Protein AF-A0A9E5AM17-F1 (afdb_monomer_lite)

Foldseek 3Di:
DDDPVRVVVVVCVVCCVCVQQVVCCCPVVVLVVVPDDPDPVVSVVVVVVSVVVSVVVVVVCVVPPDPDPDDDDDPVNVVVVVVVCVVPDDPVNCPPPDDDDPPDD

pLDDT: mean 74.65, std 11.87, range [38.84, 93.38]

Sequence (105 aa):
MLKAAQWLEMIRRRWSVENHNPNTLDTAFREDLRPWLWRPQGMLVMNLLRRMGYNALAIFRSVTTPAEPKRAIAWPERLQRTYAALIRTTQATVQGLRRRETVLG

Radius of gyration: 17.84 Å; chains: 1; bounding box: 36×43×49 Å

Structure (mmCIF, N/CA/C/O backbone):
data_AF-A0A9E5AM17-F1
#
_entry.id   AF-A0A9E5AM17-F1
#
loop_
_atom_site.group_PDB
_atom_site.id
_atom_site.type_symbol
_atom_site.label_atom_id
_atom_site.label_alt_id
_atom_site.label_comp_id
_atom_site.label_asym_id
_atom_site.label_entity_id
_atom_site.label_seq_id
_atom_site.pdbx_PDB_ins_code
_atom_site.Cartn_x
_atom_site.Cartn_y
_atom_site.Cartn_z
_atom_site.occupancy
_atom_site.B_iso_or_equiv
_atom_site.auth_seq_id
_atom_site.auth_comp_id
_atom_site.auth_asym_id
_atom_site.auth_atom_id
_atom_site.pdbx_PDB_model_num
ATOM 1 N N . MET A 1 1 ? 14.023 14.025 -28.406 1.00 79.56 1 MET A N 1
ATOM 2 C CA . MET A 1 1 ? 14.676 12.764 -27.983 1.00 79.56 1 MET A CA 1
ATOM 3 C C . MET A 1 1 ? 14.743 12.744 -26.457 1.00 79.56 1 MET A C 1
ATOM 5 O O . MET A 1 1 ? 15.111 13.764 -25.886 1.00 79.56 1 MET A O 1
ATOM 9 N N . LEU A 1 2 ? 14.335 11.655 -25.796 1.00 79.88 2 LEU A N 1
ATOM 10 C CA . LEU A 1 2 ? 14.396 11.542 -24.328 1.00 79.88 2 LEU A CA 1
ATOM 11 C C . LEU A 1 2 ? 15.852 11.400 -23.859 1.00 79.88 2 LEU A C 1
ATOM 13 O O . LEU A 1 2 ? 16.615 10.619 -24.426 1.00 79.88 2 LEU A O 1
ATOM 17 N N . LYS A 1 3 ? 16.226 12.133 -22.808 1.00 93.25 3 LYS A N 1
ATOM 18 C CA . LYS A 1 3 ? 17.532 12.011 -22.141 1.00 93.25 3 LYS A CA 1
ATOM 19 C C . LYS A 1 3 ? 17.599 10.702 -21.346 1.00 93.25 3 LYS A C 1
ATOM 21 O O . LYS A 1 3 ? 16.573 10.206 -20.884 1.00 93.25 3 LYS A O 1
ATOM 26 N N . ALA A 1 4 ? 18.803 10.182 -21.098 1.00 91.31 4 ALA A N 1
ATOM 27 C CA . ALA A 1 4 ? 19.012 8.935 -20.345 1.00 91.31 4 ALA A CA 1
ATOM 28 C C . ALA A 1 4 ? 18.302 8.916 -18.972 1.00 91.31 4 ALA A C 1
ATOM 30 O O . ALA A 1 4 ? 17.689 7.919 -18.599 1.00 91.31 4 ALA A O 1
ATOM 31 N N . ALA A 1 5 ? 18.295 10.044 -18.254 1.00 91.19 5 ALA A N 1
ATOM 32 C CA . ALA A 1 5 ? 17.578 10.172 -16.983 1.00 91.19 5 ALA A CA 1
ATOM 33 C C . ALA A 1 5 ? 16.051 10.022 -17.131 1.00 91.19 5 ALA A C 1
ATOM 35 O O . ALA A 1 5 ? 15.396 9.445 -16.267 1.00 91.19 5 ALA A O 1
ATOM 36 N N . GLN A 1 6 ? 15.481 10.502 -18.239 1.00 88.31 6 GLN A N 1
ATOM 37 C CA . GLN A 1 6 ? 14.046 10.399 -18.512 1.00 88.31 6 GLN A CA 1
ATOM 38 C C . GLN A 1 6 ? 13.661 8.969 -18.915 1.00 88.31 6 GLN A C 1
ATOM 40 O O . GLN A 1 6 ? 12.612 8.482 -18.502 1.00 88.31 6 GLN A O 1
ATOM 45 N N . TRP A 1 7 ? 14.537 8.270 -19.646 1.00 93.38 7 TRP A N 1
ATOM 46 C CA . TRP A 1 7 ? 14.388 6.836 -19.916 1.00 93.38 7 TRP A CA 1
ATOM 47 C C . TRP A 1 7 ? 14.389 6.008 -18.633 1.00 93.38 7 TRP A C 1
ATOM 49 O O . TRP A 1 7 ? 13.509 5.171 -18.437 1.00 93.38 7 TRP A O 1
ATOM 59 N N . LEU A 1 8 ? 15.337 6.274 -17.732 1.00 89.19 8 LEU A N 1
ATOM 60 C CA . LEU A 1 8 ? 15.432 5.572 -16.455 1.00 89.19 8 LEU A CA 1
ATOM 61 C C . LEU A 1 8 ? 14.187 5.793 -15.588 1.00 89.19 8 LEU A C 1
ATOM 63 O O . LEU A 1 8 ? 13.662 4.843 -15.007 1.00 89.19 8 LEU A O 1
ATOM 67 N N . GLU A 1 9 ? 13.695 7.030 -15.519 1.00 86.69 9 GLU A N 1
ATOM 68 C CA . GLU A 1 9 ? 12.479 7.356 -14.774 1.00 86.69 9 GLU A CA 1
ATOM 69 C C . GLU A 1 9 ? 11.248 6.663 -15.368 1.00 86.69 9 GLU A C 1
ATOM 71 O O . GLU A 1 9 ? 10.440 6.092 -14.635 1.00 86.69 9 GLU A O 1
ATOM 76 N N . MET A 1 10 ? 11.125 6.637 -16.695 1.00 88.31 10 MET A N 1
ATOM 77 C CA . MET A 1 10 ? 10.031 5.943 -17.370 1.00 88.31 10 MET A CA 1
ATOM 78 C C . MET A 1 10 ? 10.039 4.441 -17.063 1.00 88.31 10 MET A C 1
ATOM 80 O O . MET A 1 10 ? 9.000 3.878 -16.718 1.00 88.31 10 MET A O 1
ATOM 84 N N . ILE A 1 11 ? 11.207 3.795 -17.136 1.00 86.00 11 ILE A N 1
ATOM 85 C CA . ILE A 1 11 ? 11.362 2.373 -16.805 1.00 86.00 11 ILE A CA 1
ATOM 86 C C . ILE A 1 11 ? 10.990 2.135 -15.338 1.00 86.00 11 ILE A C 1
ATOM 88 O O . ILE A 1 11 ? 10.199 1.243 -15.041 1.00 86.00 11 ILE A O 1
ATOM 92 N N . ARG A 1 12 ? 11.473 2.966 -14.410 1.00 82.06 12 ARG A N 1
ATOM 93 C CA . ARG A 1 12 ? 11.118 2.847 -12.987 1.00 82.06 12 ARG A CA 1
ATOM 94 C C . ARG A 1 12 ? 9.619 2.988 -12.749 1.00 82.06 12 ARG A C 1
ATOM 96 O O . ARG A 1 12 ? 9.058 2.192 -12.004 1.00 82.06 12 ARG A O 1
ATOM 103 N N . ARG A 1 13 ? 8.951 3.946 -13.397 1.00 77.00 13 ARG A N 1
ATOM 104 C CA . ARG A 1 13 ? 7.493 4.128 -13.285 1.00 77.00 13 ARG A CA 1
ATOM 105 C C . ARG A 1 13 ? 6.707 2.969 -13.884 1.00 77.00 13 ARG A C 1
ATOM 107 O O . ARG A 1 13 ? 5.717 2.556 -13.294 1.00 77.00 13 ARG A O 1
ATOM 114 N N . ARG A 1 14 ? 7.164 2.415 -15.009 1.00 79.88 14 ARG A N 1
ATOM 115 C CA . ARG A 1 14 ? 6.589 1.208 -15.622 1.00 79.88 14 ARG A CA 1
ATOM 116 C C . ARG A 1 14 ? 6.644 0.032 -14.642 1.00 79.88 14 ARG A C 1
ATOM 118 O O . ARG A 1 14 ? 5.610 -0.536 -14.315 1.00 79.88 14 ARG A O 1
ATOM 125 N N . TRP A 1 15 ? 7.829 -0.272 -14.118 1.00 76.50 15 TRP A N 1
ATOM 126 C CA . TRP A 1 15 ? 8.044 -1.389 -13.189 1.00 76.50 15 TRP A CA 1
ATOM 127 C C . TRP A 1 15 ? 7.463 -1.149 -11.793 1.00 76.50 15 TRP A C 1
ATOM 129 O O . TRP A 1 15 ? 7.185 -2.091 -11.056 1.00 76.50 15 TRP A O 1
ATOM 139 N N . SER A 1 16 ? 7.241 0.109 -11.415 1.00 71.69 16 SER A N 1
ATOM 140 C CA . SER A 1 16 ? 6.540 0.481 -10.187 1.00 71.69 16 SER A CA 1
ATOM 141 C C . SER A 1 16 ? 5.131 -0.123 -10.138 1.00 71.69 16 SER A C 1
ATOM 143 O O . SER A 1 16 ? 4.690 -0.533 -9.068 1.00 71.69 16 SER 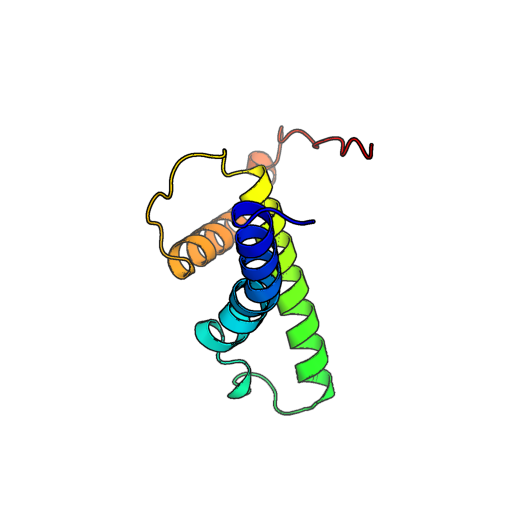A O 1
ATOM 145 N N . VAL A 1 17 ? 4.443 -0.240 -11.277 1.00 69.19 17 VAL A N 1
ATOM 146 C CA . VAL A 1 17 ? 3.093 -0.822 -11.334 1.00 69.19 17 VAL A CA 1
ATOM 147 C C . VAL A 1 17 ? 3.089 -2.276 -10.859 1.00 69.19 17 VAL A C 1
ATOM 149 O O . VAL A 1 17 ? 2.216 -2.646 -10.081 1.00 69.19 17 VAL A O 1
ATOM 152 N N . GLU A 1 18 ? 4.081 -3.069 -11.264 1.00 67.56 18 GLU A N 1
ATOM 153 C CA . GLU A 1 18 ? 4.209 -4.487 -10.898 1.00 67.56 18 GLU A CA 1
ATOM 154 C C . GLU A 1 18 ? 4.778 -4.671 -9.485 1.00 67.56 18 GLU A C 1
ATOM 156 O O . GLU A 1 18 ? 4.288 -5.486 -8.704 1.00 67.56 18 GLU A O 1
ATOM 161 N N . ASN A 1 19 ? 5.768 -3.855 -9.119 1.00 68.62 19 ASN A N 1
ATOM 162 C CA . ASN A 1 19 ? 6.491 -4.003 -7.856 1.00 68.62 19 ASN A CA 1
ATOM 163 C C . ASN A 1 19 ? 5.733 -3.493 -6.624 1.00 68.62 19 ASN A C 1
ATOM 165 O O . ASN A 1 19 ? 6.091 -3.862 -5.508 1.00 68.62 19 ASN A O 1
ATOM 169 N N . HIS A 1 20 ? 4.722 -2.638 -6.794 1.00 71.38 20 HIS A N 1
ATOM 170 C CA . HIS A 1 20 ? 3.977 -2.072 -5.669 1.00 71.38 20 HIS A CA 1
ATOM 171 C C . HIS A 1 20 ? 2.760 -2.921 -5.303 1.00 71.38 20 HIS A C 1
ATOM 173 O O . HIS A 1 20 ? 2.834 -3.727 -4.380 1.00 71.38 20 HIS A O 1
ATOM 179 N N . ASN A 1 21 ? 1.634 -2.737 -5.995 1.00 70.31 21 ASN A N 1
ATOM 180 C CA . ASN A 1 21 ? 0.366 -3.356 -5.605 1.00 70.31 21 ASN A CA 1
ATOM 181 C C . ASN A 1 21 ? 0.367 -4.881 -5.850 1.00 70.31 21 ASN A C 1
ATOM 183 O O . ASN A 1 21 ? 0.197 -5.614 -4.876 1.00 70.31 21 ASN A O 1
ATOM 187 N N . PRO A 1 22 ? 0.656 -5.380 -7.070 1.00 68.38 22 PRO A N 1
ATOM 188 C CA . PRO A 1 22 ? 0.599 -6.810 -7.370 1.00 68.38 22 PRO A CA 1
ATOM 189 C C . PRO A 1 22 ? 1.578 -7.619 -6.525 1.00 68.38 22 PRO A C 1
ATOM 191 O O . PRO A 1 22 ? 1.157 -8.531 -5.829 1.00 68.38 22 PRO A O 1
ATOM 194 N N . ASN A 1 23 ? 2.855 -7.225 -6.487 1.00 75.25 23 ASN A N 1
ATOM 195 C CA . ASN A 1 23 ? 3.855 -7.935 -5.693 1.00 75.25 23 ASN A CA 1
ATOM 196 C C . ASN A 1 23 ? 3.528 -7.923 -4.189 1.00 75.25 23 ASN A C 1
ATOM 198 O O . ASN A 1 23 ? 3.673 -8.940 -3.521 1.00 75.25 23 ASN A O 1
ATOM 202 N N . THR A 1 24 ? 3.046 -6.800 -3.637 1.00 73.62 24 THR A N 1
ATOM 203 C CA . THR A 1 24 ? 2.669 -6.744 -2.213 1.00 73.62 24 THR A CA 1
ATOM 204 C C . THR A 1 24 ? 1.495 -7.669 -1.909 1.00 73.62 24 THR A C 1
ATOM 206 O O . THR A 1 24 ? 1.502 -8.336 -0.875 1.00 73.62 24 THR A O 1
ATOM 209 N N . LEU A 1 25 ? 0.473 -7.689 -2.767 1.00 74.50 25 LEU A N 1
ATOM 210 C CA . LEU A 1 25 ? -0.683 -8.558 -2.570 1.00 74.50 25 LEU A CA 1
ATOM 211 C C . LEU A 1 25 ? -0.306 -10.031 -2.725 1.00 74.50 25 LEU A C 1
ATOM 213 O O . LEU A 1 25 ? -0.667 -10.840 -1.870 1.00 74.50 25 LEU A O 1
ATOM 217 N N . ASP A 1 26 ? 0.502 -10.347 -3.725 1.00 75.38 26 ASP A N 1
ATOM 218 C CA . ASP A 1 26 ? 0.948 -11.706 -3.978 1.00 75.38 26 ASP A CA 1
ATOM 219 C C . ASP A 1 26 ? 1.856 -12.232 -2.854 1.00 75.38 26 ASP A C 1
ATOM 221 O O . ASP A 1 26 ? 1.528 -13.210 -2.189 1.00 75.38 26 ASP A O 1
ATOM 225 N N . THR A 1 27 ? 2.937 -11.529 -2.511 1.00 77.56 27 THR A N 1
ATOM 226 C CA . THR A 1 27 ? 3.891 -12.025 -1.501 1.00 77.56 27 THR A CA 1
ATOM 227 C C . THR A 1 27 ? 3.394 -11.899 -0.063 1.00 77.56 27 THR A C 1
ATOM 229 O O . THR A 1 27 ? 3.511 -12.850 0.714 1.00 77.56 27 THR A O 1
ATOM 232 N N . ALA A 1 28 ? 2.838 -10.748 0.332 1.00 76.44 28 ALA A N 1
ATOM 233 C CA . ALA A 1 28 ? 2.450 -10.530 1.727 1.00 76.44 28 ALA A CA 1
ATOM 234 C C . ALA A 1 28 ? 1.164 -11.279 2.094 1.00 76.44 28 ALA A C 1
ATOM 236 O O . ALA A 1 28 ? 0.995 -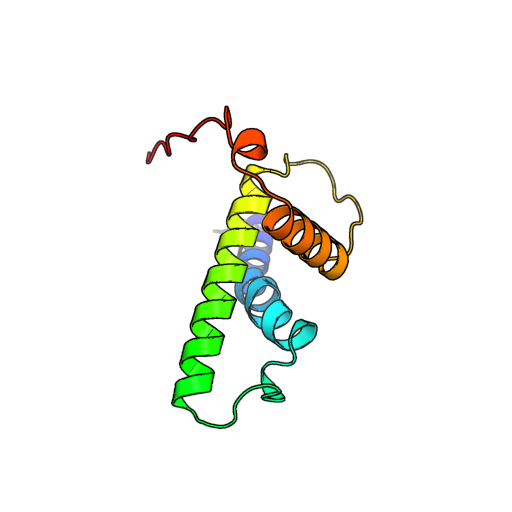11.665 3.252 1.00 76.44 28 ALA A O 1
ATOM 237 N N . PHE A 1 29 ? 0.265 -11.493 1.128 1.00 72.56 29 PHE A N 1
ATOM 238 C CA . PHE A 1 29 ? -1.009 -12.164 1.373 1.00 72.56 29 PHE A CA 1
ATOM 239 C C . PHE A 1 29 ? -1.154 -13.532 0.710 1.00 72.56 29 PHE A C 1
ATOM 241 O O . PHE A 1 29 ? -2.167 -14.192 0.962 1.00 72.56 29 PHE A O 1
ATOM 248 N N . ARG A 1 30 ? -0.149 -13.978 -0.055 1.00 78.94 30 ARG A N 1
ATOM 249 C CA . ARG A 1 30 ? -0.117 -15.285 -0.725 1.00 78.94 30 ARG A CA 1
ATOM 250 C C . ARG A 1 30 ? -1.376 -15.503 -1.557 1.00 78.94 30 ARG A C 1
ATOM 252 O O . ARG A 1 30 ? -2.052 -16.519 -1.397 1.00 78.94 30 ARG A O 1
ATOM 259 N N . GLU A 1 31 ? -1.731 -14.504 -2.365 1.00 72.94 31 GLU A N 1
ATOM 260 C CA . GLU A 1 31 ? -2.986 -14.473 -3.129 1.00 72.94 31 GLU A CA 1
ATOM 261 C C . GLU A 1 31 ? -3.166 -15.751 -3.963 1.00 72.94 31 GLU A C 1
ATOM 263 O O . GLU A 1 31 ? -4.231 -16.375 -3.918 1.00 72.94 31 GLU A O 1
ATOM 268 N N . ASP A 1 32 ? -2.085 -16.207 -4.599 1.00 77.06 32 ASP 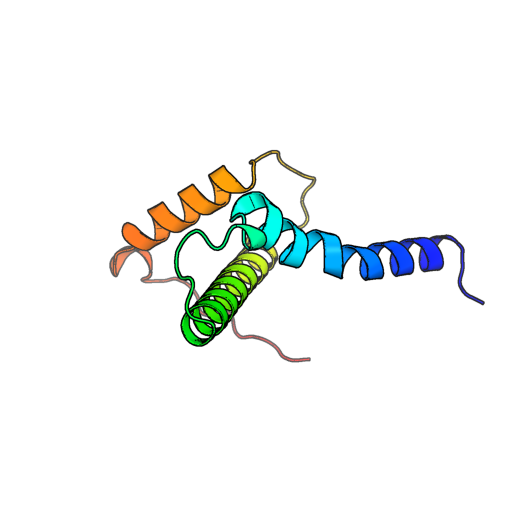A N 1
ATOM 269 C CA . ASP A 1 32 ? -2.053 -17.412 -5.430 1.00 77.06 32 ASP A CA 1
ATOM 270 C C . ASP A 1 32 ? -2.361 -18.709 -4.669 1.00 77.06 32 ASP A C 1
ATOM 272 O O . ASP A 1 32 ? -2.896 -19.657 -5.247 1.00 77.06 32 ASP A O 1
ATOM 276 N N . LEU A 1 33 ? -2.112 -18.752 -3.353 1.00 80.94 33 LEU A N 1
ATOM 277 C CA . LEU A 1 33 ? -2.418 -19.920 -2.516 1.00 80.94 33 LEU A CA 1
ATOM 278 C C . LEU A 1 33 ? -3.898 -20.016 -2.129 1.00 80.94 33 LEU A C 1
ATOM 280 O O . LEU A 1 33 ? -4.295 -20.979 -1.474 1.00 80.94 33 LEU A O 1
ATOM 284 N N . ARG A 1 34 ? -4.712 -19.019 -2.499 1.00 75.12 34 ARG A N 1
ATOM 285 C CA . ARG A 1 34 ? -6.151 -18.930 -2.195 1.00 75.12 34 ARG A CA 1
ATOM 286 C C . ARG A 1 34 ? -6.493 -19.299 -0.738 1.00 75.12 34 ARG A C 1
ATOM 288 O O . ARG A 1 34 ? -7.365 -20.139 -0.513 1.00 75.12 34 ARG A O 1
ATOM 295 N N . PRO A 1 35 ? -5.875 -18.664 0.280 1.00 72.19 35 PRO A N 1
ATOM 296 C CA . PRO A 1 35 ? -5.959 -19.157 1.661 1.00 72.19 35 PRO A CA 1
ATOM 297 C C . PRO A 1 35 ? -7.360 -19.091 2.293 1.00 72.19 35 PRO A C 1
ATOM 299 O O . PRO A 1 35 ? -7.579 -19.667 3.353 1.00 72.19 35 PRO A O 1
ATOM 302 N N . TRP A 1 36 ? -8.291 -18.345 1.690 1.00 74.50 36 TRP A N 1
ATOM 303 C CA . TRP A 1 36 ? -9.525 -17.898 2.349 1.00 74.50 36 TRP A CA 1
ATOM 304 C C . TRP A 1 36 ? -10.794 -18.422 1.677 1.00 74.50 36 TRP A C 1
ATOM 306 O O . TRP A 1 36 ? -11.771 -18.719 2.355 1.00 74.50 36 TRP A O 1
ATOM 316 N N . LEU A 1 37 ? -10.809 -18.512 0.344 1.00 78.19 37 LEU A N 1
ATOM 317 C CA . LEU A 1 37 ? -11.986 -18.897 -0.430 1.00 78.19 37 LEU A CA 1
ATOM 318 C C . LEU A 1 37 ? -11.565 -19.514 -1.761 1.00 78.19 37 LEU A C 1
ATOM 320 O O . LEU A 1 37 ? -10.766 -18.949 -2.494 1.00 78.19 37 LEU A O 1
ATOM 324 N N . TRP A 1 38 ? -12.166 -20.650 -2.104 1.00 80.50 38 TRP A N 1
ATOM 325 C CA . TRP A 1 38 ? -11.929 -21.330 -3.383 1.00 80.50 38 TRP A CA 1
ATOM 326 C C . TRP A 1 38 ? -12.964 -20.972 -4.452 1.00 80.50 38 TRP A C 1
ATOM 328 O O . TRP A 1 38 ? -12.737 -21.181 -5.642 1.00 80.50 38 TRP A O 1
ATOM 338 N N . ARG A 1 39 ? -14.115 -20.425 -4.037 1.00 87.69 39 ARG A N 1
ATOM 339 C CA . ARG A 1 39 ? -15.196 -20.032 -4.947 1.00 87.69 39 ARG A CA 1
ATOM 340 C C . ARG A 1 39 ? -14.774 -18.791 -5.753 1.00 87.69 39 ARG A C 1
ATOM 342 O O . ARG A 1 39 ? -14.431 -17.782 -5.132 1.00 87.69 39 ARG A O 1
ATOM 349 N N . PRO A 1 40 ? -14.847 -18.818 -7.099 1.00 82.88 40 PRO A N 1
ATOM 350 C CA . PRO A 1 40 ? -14.378 -17.721 -7.952 1.00 82.88 40 PRO A CA 1
ATOM 351 C C . PRO A 1 40 ? -14.985 -16.352 -7.620 1.00 82.88 40 PRO A C 1
ATOM 353 O O . PRO A 1 40 ? -14.286 -15.343 -7.616 1.00 82.88 40 PRO A O 1
ATOM 356 N N . GLN A 1 41 ? -16.274 -16.312 -7.276 1.00 87.44 41 GLN A N 1
ATOM 357 C CA . GLN A 1 41 ? -16.975 -15.079 -6.915 1.00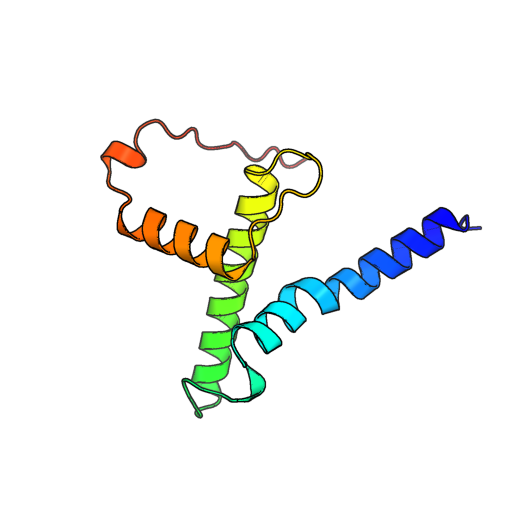 87.44 41 GLN A CA 1
ATOM 358 C C . GLN A 1 41 ? -16.418 -14.480 -5.616 1.00 87.44 41 GLN A C 1
ATOM 360 O O . GLN A 1 41 ? -16.207 -13.274 -5.523 1.00 87.44 41 GLN A O 1
ATOM 365 N N . GLY A 1 42 ? -16.120 -15.331 -4.630 1.00 84.75 42 GLY A N 1
ATOM 366 C CA . GLY A 1 42 ? -15.509 -14.904 -3.374 1.00 84.75 42 GLY A CA 1
ATOM 367 C C . GLY A 1 42 ? -14.083 -14.391 -3.564 1.00 84.75 42 GLY A C 1
ATOM 368 O O . GLY A 1 42 ? -13.720 -13.385 -2.962 1.00 84.75 42 GLY A O 1
ATOM 369 N N . MET A 1 43 ? -13.305 -15.020 -4.451 1.00 84.25 43 MET A N 1
ATOM 370 C CA . MET A 1 43 ? -11.964 -14.544 -4.812 1.00 84.25 43 MET A CA 1
ATOM 371 C C . MET A 1 43 ? -12.003 -13.154 -5.450 1.00 84.25 43 MET A C 1
ATOM 373 O O . MET A 1 43 ? -11.234 -12.281 -5.053 1.00 84.25 43 MET A O 1
ATOM 377 N N . LEU A 1 44 ? -12.943 -12.908 -6.368 1.00 85.12 44 LEU A N 1
ATOM 378 C CA . LEU A 1 44 ? -13.124 -11.586 -6.969 1.00 85.12 44 LEU A CA 1
ATOM 379 C C . LEU A 1 44 ? -13.434 -10.520 -5.907 1.00 85.12 44 LEU A C 1
ATOM 381 O O . LEU A 1 44 ? -12.791 -9.471 -5.880 1.00 85.12 44 LEU A O 1
ATOM 385 N N . VAL A 1 45 ? -14.381 -10.798 -5.006 1.00 88.00 45 VAL A N 1
ATOM 386 C CA . VAL A 1 45 ? -14.751 -9.872 -3.923 1.00 88.00 45 VAL A CA 1
ATOM 387 C C . VAL A 1 45 ? -13.563 -9.609 -2.994 1.00 88.00 45 VAL A C 1
ATOM 389 O O . VAL A 1 45 ? -13.281 -8.454 -2.673 1.00 88.00 45 VAL A O 1
ATOM 392 N N . MET A 1 46 ? -12.820 -10.649 -2.606 1.00 85.19 46 MET A N 1
ATOM 393 C CA . MET A 1 46 ? -11.624 -10.498 -1.772 1.00 85.19 46 MET A CA 1
ATOM 394 C C . MET 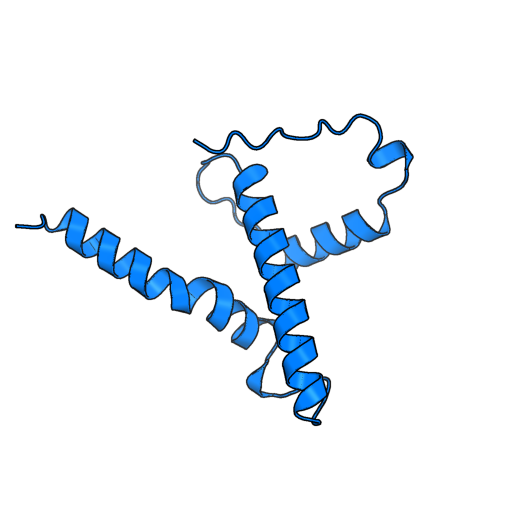A 1 46 ? -10.546 -9.654 -2.455 1.00 85.19 46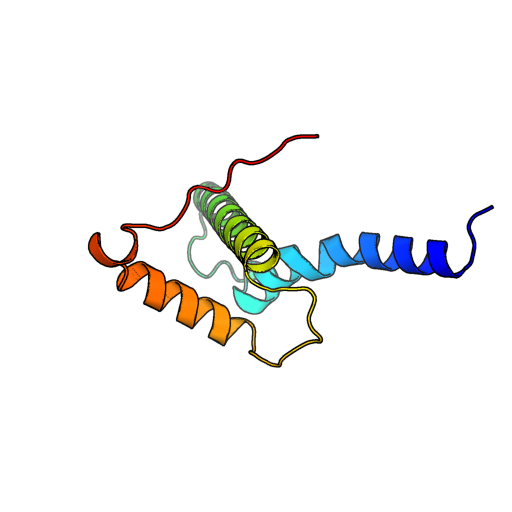 MET A C 1
ATOM 396 O O . MET A 1 46 ? -9.952 -8.789 -1.811 1.00 85.19 46 MET A O 1
ATOM 400 N N . ASN A 1 47 ? -10.327 -9.842 -3.755 1.00 82.81 47 ASN A N 1
ATOM 401 C CA . ASN A 1 47 ? -9.350 -9.067 -4.516 1.00 82.81 47 ASN A CA 1
ATOM 402 C C . ASN A 1 47 ? -9.739 -7.593 -4.629 1.00 82.81 47 ASN A C 1
ATOM 404 O O . ASN A 1 47 ? -8.884 -6.715 -4.486 1.00 82.81 47 ASN A O 1
ATOM 408 N N . LEU A 1 48 ? -11.028 -7.300 -4.806 1.00 86.25 48 LEU A N 1
ATOM 409 C CA . LEU A 1 48 ? -11.533 -5.928 -4.787 1.00 86.25 48 LEU A CA 1
ATOM 410 C C . LEU A 1 48 ? -11.331 -5.274 -3.415 1.00 86.25 48 LEU A C 1
ATOM 412 O O . LEU A 1 48 ? -10.786 -4.173 -3.341 1.00 86.25 48 LEU A O 1
ATOM 416 N N . LEU A 1 49 ? -11.693 -5.960 -2.327 1.00 86.62 49 LEU A N 1
ATOM 417 C CA . LEU A 1 49 ? -11.515 -5.454 -0.960 1.00 86.62 49 LEU A CA 1
ATOM 418 C C . LEU A 1 49 ? -10.041 -5.182 -0.634 1.00 86.62 49 LEU A C 1
ATOM 420 O O . LEU A 1 49 ? -9.707 -4.122 -0.104 1.00 86.62 49 LEU A O 1
ATOM 424 N N . ARG A 1 50 ? -9.141 -6.098 -1.007 1.00 83.56 50 ARG A N 1
ATOM 425 C CA . ARG A 1 50 ? -7.692 -5.936 -0.816 1.00 83.56 50 ARG A CA 1
ATOM 426 C C . ARG A 1 50 ? -7.144 -4.754 -1.600 1.00 83.56 50 ARG A C 1
ATOM 428 O O . ARG A 1 50 ? -6.393 -3.961 -1.039 1.00 83.56 50 ARG A O 1
ATOM 435 N N . ARG A 1 51 ? -7.548 -4.591 -2.864 1.00 85.00 51 ARG A N 1
ATOM 436 C CA . ARG A 1 51 ? -7.148 -3.435 -3.679 1.00 85.00 51 ARG A CA 1
ATOM 437 C C . ARG A 1 51 ? -7.653 -2.123 -3.092 1.00 85.00 51 ARG A C 1
ATOM 439 O O . ARG A 1 51 ? -6.888 -1.164 -3.040 1.00 85.00 51 ARG A O 1
ATOM 446 N N . MET A 1 52 ? -8.895 -2.079 -2.608 1.00 85.81 52 MET A N 1
ATOM 447 C CA . MET A 1 52 ? -9.433 -0.897 -1.929 1.00 85.81 52 MET A CA 1
ATOM 448 C C . MET A 1 52 ? -8.637 -0.567 -0.659 1.00 85.81 52 MET A C 1
ATOM 450 O O . MET A 1 52 ? -8.229 0.580 -0.483 1.00 85.81 52 MET A O 1
ATOM 454 N N . GLY A 1 53 ? -8.335 -1.565 0.178 1.00 85.19 53 GLY A N 1
ATOM 455 C CA . GLY A 1 53 ? -7.516 -1.388 1.382 1.00 85.19 53 GLY A CA 1
ATOM 456 C C . GLY A 1 53 ? -6.080 -0.946 1.079 1.00 85.19 53 GLY A C 1
ATOM 457 O O . GLY A 1 53 ? -5.571 -0.016 1.705 1.00 85.19 53 GLY A O 1
ATOM 458 N N . TYR A 1 54 ? -5.442 -1.555 0.075 1.00 84.06 54 TYR A N 1
ATOM 459 C CA . TYR A 1 54 ? -4.110 -1.165 -0.387 1.00 84.06 54 TYR A CA 1
ATOM 460 C C . TYR A 1 54 ? -4.096 0.290 -0.868 1.00 84.06 54 TYR A C 1
ATOM 462 O O . TYR A 1 54 ? -3.241 1.067 -0.448 1.00 84.06 54 TYR A O 1
ATOM 470 N N . ASN A 1 55 ? -5.059 0.677 -1.709 1.00 83.56 55 ASN A N 1
ATOM 471 C CA . ASN A 1 55 ? -5.155 2.036 -2.239 1.00 83.56 55 ASN A CA 1
ATOM 472 C C . ASN A 1 55 ? -5.402 3.059 -1.125 1.00 83.56 55 ASN A C 1
ATOM 474 O O . ASN A 1 55 ? -4.731 4.089 -1.092 1.00 83.56 55 ASN A O 1
ATOM 478 N N . ALA A 1 56 ? -6.295 2.759 -0.177 1.00 83.50 56 ALA A N 1
ATOM 479 C CA . ALA A 1 56 ? -6.530 3.611 0.986 1.00 83.50 56 ALA A CA 1
ATOM 480 C C . ALA A 1 56 ? -5.242 3.825 1.798 1.00 83.50 56 ALA A C 1
ATOM 482 O O . ALA A 1 56 ? -4.922 4.952 2.177 1.00 83.50 56 ALA A O 1
ATOM 483 N N . LEU A 1 57 ? -4.454 2.767 2.005 1.00 81.94 57 LEU A N 1
ATOM 484 C CA . LEU A 1 57 ? -3.185 2.852 2.723 1.00 81.94 57 LEU A CA 1
ATOM 485 C C . LEU A 1 57 ? -2.088 3.568 1.921 1.00 81.94 57 LEU A C 1
ATOM 487 O O . LEU A 1 57 ? -1.279 4.288 2.504 1.00 81.94 57 LEU A O 1
ATOM 491 N N . ALA A 1 58 ? -2.054 3.404 0.599 1.00 81.94 58 ALA A N 1
ATOM 492 C CA . ALA A 1 58 ? -1.136 4.127 -0.275 1.00 81.94 58 ALA A CA 1
ATOM 493 C C . ALA A 1 58 ? -1.411 5.638 -0.239 1.00 81.94 58 ALA A C 1
ATOM 495 O O . ALA A 1 58 ? -0.480 6.417 -0.035 1.00 81.94 58 ALA A O 1
ATOM 496 N N . ILE A 1 59 ? -2.686 6.036 -0.334 1.00 81.06 59 ILE A N 1
ATOM 497 C CA . ILE A 1 59 ? -3.136 7.431 -0.201 1.00 81.06 59 ILE A CA 1
ATOM 498 C C . ILE A 1 59 ? -2.814 7.964 1.198 1.00 81.06 59 ILE A C 1
ATOM 500 O O . ILE A 1 59 ? -2.277 9.061 1.352 1.00 81.06 59 ILE A O 1
ATOM 504 N N . PHE A 1 60 ? -3.088 7.175 2.238 1.00 81.19 60 PHE A N 1
ATOM 505 C CA . PHE A 1 60 ? -2.747 7.556 3.603 1.00 81.19 60 PHE A CA 1
ATOM 506 C C . PHE A 1 60 ? -1.242 7.801 3.745 1.00 81.19 60 PHE A C 1
ATOM 508 O O . PHE A 1 60 ? -0.838 8.834 4.274 1.00 81.19 60 PHE A O 1
ATOM 515 N N . ARG A 1 61 ? -0.392 6.908 3.221 1.00 76.88 61 ARG A N 1
ATOM 516 C CA . ARG A 1 61 ? 1.071 7.071 3.249 1.00 76.88 61 ARG A CA 1
ATOM 517 C C . ARG A 1 61 ? 1.537 8.289 2.463 1.00 76.88 61 ARG A C 1
ATOM 519 O O . ARG A 1 61 ? 2.405 8.993 2.968 1.00 76.88 61 ARG A O 1
ATOM 526 N N . SER A 1 62 ? 0.969 8.564 1.287 1.00 76.06 62 SER A N 1
ATOM 527 C CA . SER A 1 62 ? 1.344 9.742 0.493 1.00 76.06 62 SER A CA 1
ATOM 528 C C . SER A 1 62 ? 0.955 11.056 1.169 1.00 76.06 62 SER A C 1
ATOM 530 O O . SER A 1 62 ? 1.595 12.075 0.943 1.00 76.06 62 SER A O 1
ATOM 532 N N . VAL A 1 63 ? -0.095 11.042 1.994 1.00 75.62 63 VAL A N 1
ATOM 533 C CA . VAL A 1 63 ? -0.559 12.214 2.748 1.00 75.62 63 VAL A CA 1
ATOM 534 C C . VAL A 1 63 ? 0.196 12.397 4.068 1.00 75.62 63 VAL A C 1
ATOM 536 O O . VAL A 1 63 ? 0.439 13.533 4.466 1.00 75.62 63 VAL A O 1
ATOM 539 N N . THR A 1 64 ? 0.544 11.306 4.753 1.00 72.75 64 THR A N 1
ATOM 540 C CA . THR A 1 64 ? 1.085 11.334 6.127 1.00 72.75 64 THR A CA 1
ATOM 541 C C . THR A 1 64 ? 2.597 11.197 6.220 1.00 72.75 64 THR A C 1
ATOM 543 O O . THR A 1 64 ? 3.156 11.468 7.278 1.00 72.75 64 THR A O 1
ATOM 546 N N . THR A 1 65 ? 3.272 10.788 5.145 1.00 64.06 65 THR A N 1
ATOM 547 C CA . THR A 1 65 ? 4.737 10.726 5.105 1.00 64.06 65 THR A CA 1
ATOM 548 C C . THR A 1 65 ? 5.238 11.931 4.304 1.00 64.06 65 THR A C 1
ATOM 550 O O . THR A 1 65 ? 5.092 11.918 3.080 1.00 64.06 65 THR A O 1
ATOM 553 N N . PRO A 1 66 ? 5.812 12.975 4.938 1.00 54.84 66 PRO A N 1
ATOM 554 C CA . PRO A 1 66 ? 6.561 13.997 4.213 1.00 54.84 66 PRO A CA 1
ATOM 555 C C . PRO A 1 66 ? 7.662 13.324 3.391 1.00 54.84 66 PRO A C 1
ATOM 557 O O . PRO A 1 66 ? 8.138 12.246 3.756 1.00 54.84 66 PRO A O 1
ATOM 560 N N . ALA A 1 67 ? 8.056 13.935 2.274 1.00 51.75 67 ALA A N 1
ATOM 561 C CA . ALA A 1 67 ? 9.168 13.476 1.448 1.00 51.75 67 ALA A CA 1
ATOM 562 C C . ALA A 1 67 ? 10.489 13.552 2.241 1.00 51.75 67 ALA A C 1
ATOM 564 O O . ALA A 1 67 ? 11.258 14.492 2.107 1.00 51.75 67 ALA A O 1
ATOM 565 N N . GLU A 1 68 ? 10.729 12.574 3.108 1.00 46.91 68 GLU A N 1
ATOM 566 C CA . GLU A 1 68 ? 11.854 12.523 4.036 1.00 46.91 68 GLU A CA 1
ATOM 567 C C . GLU A 1 68 ? 12.501 11.129 3.937 1.00 46.91 68 GLU A C 1
ATOM 569 O O . GLU A 1 68 ? 11.800 10.125 3.732 1.00 46.91 68 GLU A O 1
ATOM 574 N N . PRO A 1 69 ? 13.844 11.037 3.949 1.00 48.75 69 PRO A N 1
ATOM 575 C CA . PRO A 1 69 ? 14.548 9.892 3.400 1.00 48.75 69 PRO A CA 1
ATOM 576 C C . PRO A 1 69 ? 14.267 8.636 4.223 1.00 48.75 69 PRO A C 1
ATOM 578 O O . PRO A 1 69 ? 14.557 8.564 5.414 1.00 48.75 69 PRO A O 1
ATOM 581 N N . LYS A 1 70 ? 13.674 7.649 3.538 1.00 51.47 70 LYS A N 1
ATOM 582 C CA . LYS A 1 70 ? 13.587 6.216 3.866 1.00 51.47 70 LYS A CA 1
ATOM 583 C C . LYS A 1 70 ? 13.948 5.869 5.321 1.00 51.47 70 LYS A C 1
ATOM 585 O O . LYS A 1 70 ? 15.047 5.391 5.587 1.00 51.47 70 LYS A O 1
ATOM 590 N N . ARG A 1 71 ? 12.998 6.003 6.253 1.00 51.31 71 ARG A N 1
ATOM 591 C CA . ARG A 1 71 ? 13.105 5.344 7.567 1.00 51.31 71 ARG A CA 1
ATOM 592 C C . ARG A 1 71 ? 12.419 3.976 7.587 1.00 51.31 71 ARG A C 1
ATOM 594 O O . ARG A 1 71 ? 11.289 3.789 7.118 1.00 51.31 71 ARG A O 1
ATOM 601 N N . ALA A 1 72 ? 13.194 3.030 8.109 1.00 55.94 72 ALA A N 1
ATOM 602 C CA . ALA A 1 72 ? 13.047 1.584 8.117 1.00 55.94 72 ALA A CA 1
ATOM 603 C C . ALA A 1 72 ? 11.978 1.100 9.104 1.00 55.94 72 ALA A C 1
ATOM 605 O O . ALA A 1 72 ? 12.280 0.633 10.193 1.00 55.94 72 ALA A O 1
ATOM 606 N N . ILE A 1 73 ? 10.713 1.205 8.712 1.00 52.56 73 ILE A N 1
ATOM 607 C CA . ILE A 1 73 ? 9.648 0.409 9.334 1.00 52.56 73 ILE A CA 1
ATOM 608 C C . ILE A 1 73 ? 9.186 -0.582 8.279 1.00 52.56 73 ILE A C 1
ATOM 610 O O . ILE A 1 73 ? 8.733 -0.153 7.206 1.00 52.56 73 ILE A O 1
ATOM 614 N N . ALA A 1 74 ? 9.343 -1.875 8.570 1.00 61.50 74 ALA A N 1
ATOM 615 C CA . ALA A 1 74 ? 8.930 -2.955 7.688 1.00 61.50 74 ALA A CA 1
ATOM 616 C C . ALA A 1 74 ? 7.421 -2.856 7.421 1.00 61.50 74 ALA A C 1
ATOM 618 O O . ALA A 1 74 ? 6.631 -2.478 8.286 1.00 61.50 74 ALA A O 1
ATOM 619 N N . TRP A 1 75 ? 7.005 -3.158 6.195 1.00 57.03 75 TRP A N 1
ATOM 620 C CA . TRP A 1 75 ? 5.608 -3.037 5.773 1.00 57.03 75 TRP A CA 1
ATOM 621 C C . TRP A 1 75 ? 4.589 -3.768 6.675 1.00 57.03 75 TRP A C 1
ATOM 623 O O . TRP A 1 75 ? 3.571 -3.148 6.996 1.00 57.03 75 TRP A O 1
ATOM 633 N N . PRO A 1 76 ? 4.860 -4.995 7.169 1.00 64.06 76 PRO A N 1
ATOM 634 C CA . PRO A 1 76 ? 3.950 -5.689 8.084 1.00 64.06 76 PRO A CA 1
ATOM 635 C C . PRO A 1 76 ? 3.717 -4.918 9.387 1.00 64.06 76 PRO A C 1
ATOM 637 O O . PRO A 1 76 ? 2.597 -4.828 9.881 1.00 64.06 76 PRO A O 1
ATOM 640 N N . GLU A 1 77 ? 4.763 -4.279 9.903 1.00 69.81 77 GLU A N 1
ATOM 641 C CA . GLU A 1 77 ? 4.698 -3.499 11.134 1.00 69.81 77 GLU A CA 1
ATOM 642 C C . GLU A 1 77 ? 3.856 -2.228 10.956 1.00 69.81 77 GLU A C 1
ATOM 644 O O . GLU A 1 77 ? 3.103 -1.836 11.849 1.00 69.81 77 GLU A O 1
ATOM 649 N N . ARG A 1 78 ? 3.907 -1.606 9.771 1.00 68.44 78 ARG A N 1
ATOM 650 C CA . ARG A 1 78 ? 3.030 -0.471 9.439 1.00 68.44 78 ARG A CA 1
ATOM 651 C C . ARG A 1 78 ? 1.570 -0.901 9.393 1.00 68.44 78 ARG A C 1
ATOM 653 O O . ARG A 1 78 ? 0.735 -0.245 10.006 1.00 68.44 78 ARG A O 1
ATOM 660 N N . LEU A 1 79 ? 1.282 -2.008 8.707 1.00 74.94 79 LEU A N 1
ATOM 661 C CA . LEU A 1 79 ? -0.069 -2.562 8.607 1.00 74.94 79 LEU A CA 1
ATOM 662 C C . LEU A 1 79 ? -0.645 -2.881 9.986 1.00 74.94 79 LEU A C 1
ATOM 664 O O . LEU A 1 79 ? -1.777 -2.503 10.281 1.00 74.94 79 LEU A O 1
ATOM 668 N N . GLN A 1 80 ? 0.152 -3.505 10.852 1.00 78.06 80 GLN A N 1
ATOM 669 C CA . GLN A 1 80 ? -0.285 -3.863 12.195 1.00 78.06 80 GLN A CA 1
ATOM 670 C C . GLN A 1 80 ? -0.563 -2.635 13.068 1.00 78.06 80 GLN A C 1
ATOM 672 O O . GLN A 1 80 ? -1.556 -2.610 13.795 1.00 78.06 80 GLN A O 1
ATOM 677 N N . ARG A 1 81 ? 0.250 -1.580 12.950 1.00 77.00 81 ARG A N 1
ATOM 678 C CA . ARG A 1 81 ? 0.010 -0.306 13.645 1.00 77.00 81 ARG A CA 1
ATOM 679 C C . ARG A 1 81 ? -1.245 0.398 13.136 1.00 77.00 81 ARG A C 1
ATOM 681 O O . ARG A 1 81 ? -2.021 0.888 13.948 1.00 77.00 81 ARG A O 1
ATOM 688 N N . THR A 1 82 ? -1.481 0.417 11.823 1.00 78.06 82 THR A N 1
ATOM 689 C CA . THR A 1 82 ? -2.705 0.996 11.246 1.00 78.06 82 THR A CA 1
ATOM 690 C C . THR A 1 82 ? -3.945 0.217 11.681 1.00 78.06 82 THR A C 1
ATOM 692 O O . THR A 1 82 ? -4.921 0.823 12.109 1.00 78.06 82 THR A O 1
ATOM 695 N N . TYR A 1 83 ? -3.897 -1.115 11.642 1.00 76.69 83 TYR A N 1
ATOM 696 C CA . TYR A 1 83 ? -4.983 -1.976 12.113 1.00 76.69 83 TYR A CA 1
ATOM 697 C C . TYR A 1 83 ? -5.307 -1.732 13.594 1.00 76.69 83 TYR A C 1
ATOM 699 O O . TYR A 1 83 ? -6.459 -1.480 13.948 1.00 76.69 83 TYR A O 1
ATOM 707 N N . ALA A 1 84 ? -4.285 -1.719 14.456 1.00 82.56 84 ALA A N 1
ATOM 708 C CA . ALA A 1 84 ? -4.455 -1.445 15.879 1.00 82.56 84 ALA A CA 1
ATOM 709 C C . ALA A 1 84 ? -4.992 -0.029 16.144 1.00 82.56 84 ALA A C 1
ATOM 711 O O . ALA A 1 84 ? -5.833 0.151 17.024 1.00 82.56 84 ALA A O 1
ATOM 712 N N . ALA A 1 85 ? -4.536 0.967 15.378 1.00 80.81 85 ALA A N 1
ATOM 713 C CA . ALA A 1 85 ? -5.023 2.336 15.481 1.00 80.81 85 ALA A CA 1
ATOM 714 C C . ALA A 1 85 ? -6.509 2.429 15.116 1.00 80.81 85 ALA A C 1
ATOM 716 O O . ALA A 1 85 ? -7.272 3.016 15.875 1.00 80.81 85 ALA A O 1
ATOM 717 N N . LEU A 1 86 ? -6.939 1.803 14.017 1.00 78.88 86 LEU A N 1
ATOM 718 C CA . LEU A 1 86 ? -8.339 1.810 13.581 1.00 78.88 86 LEU A CA 1
ATOM 719 C C . LEU A 1 86 ? -9.270 1.158 14.609 1.00 78.88 86 LEU A C 1
ATOM 721 O O . LEU A 1 86 ? -10.315 1.719 14.917 1.00 78.88 86 LEU A O 1
ATOM 725 N N . ILE A 1 87 ? -8.869 0.029 15.200 1.00 84.94 87 ILE A N 1
ATOM 726 C CA . ILE A 1 87 ? -9.665 -0.650 16.238 1.00 84.94 87 ILE A CA 1
ATOM 727 C C . ILE A 1 87 ? -9.766 0.180 17.519 1.00 84.94 87 ILE A C 1
ATOM 729 O O . ILE A 1 87 ? -10.789 0.157 18.197 1.00 84.94 87 ILE A O 1
ATOM 733 N N . ARG A 1 88 ? -8.706 0.914 17.865 1.00 78.25 88 ARG A N 1
ATOM 734 C CA . ARG A 1 88 ? -8.654 1.757 19.068 1.00 78.25 88 ARG A CA 1
ATOM 735 C C . ARG A 1 88 ? -9.195 3.167 18.845 1.00 78.25 88 ARG A C 1
ATOM 737 O O . ARG A 1 88 ? -9.238 3.949 19.792 1.00 78.25 88 ARG A O 1
ATOM 744 N N . THR A 1 89 ? -9.570 3.515 17.616 1.00 83.88 89 THR A N 1
ATOM 745 C CA . THR A 1 89 ? -10.073 4.850 17.298 1.00 83.88 89 THR A CA 1
ATOM 746 C C . THR A 1 89 ? -11.440 5.032 17.946 1.00 83.88 89 THR A C 1
ATOM 748 O O . THR A 1 89 ? -12.387 4.314 17.640 1.00 83.88 89 THR A O 1
ATOM 751 N N . THR A 1 90 ? -11.545 6.015 18.837 1.00 82.62 90 THR A N 1
ATOM 752 C CA . THR A 1 90 ? -12.812 6.421 19.459 1.00 82.62 90 THR A CA 1
ATOM 753 C C . THR A 1 90 ? -13.280 7.749 18.877 1.00 82.62 90 THR A C 1
ATOM 755 O O . THR A 1 90 ? -12.496 8.468 18.258 1.00 82.62 90 THR A O 1
ATOM 758 N N . GLN A 1 91 ? -14.542 8.121 19.097 1.00 73.31 91 GLN A N 1
ATOM 759 C CA . GLN A 1 91 ? -15.094 9.390 18.608 1.00 73.31 91 GLN A CA 1
ATOM 760 C C . GLN A 1 91 ? -14.306 10.616 19.106 1.00 73.31 91 GLN A C 1
ATOM 762 O O . GLN A 1 91 ? -14.136 11.579 18.361 1.00 73.31 91 GLN A O 1
ATOM 767 N N . ALA A 1 92 ? -13.745 10.549 20.315 1.00 76.94 92 ALA A N 1
ATOM 768 C CA . ALA A 1 92 ? -12.847 11.576 20.840 1.00 76.94 92 ALA A CA 1
ATOM 769 C C . ALA A 1 92 ? -11.511 11.647 20.073 1.00 76.94 92 ALA A C 1
ATOM 771 O O . ALA A 1 92 ? -10.938 12.719 19.929 1.00 76.94 92 ALA A O 1
ATOM 772 N N . THR A 1 93 ? -11.025 10.521 19.539 1.00 73.75 93 THR A N 1
ATOM 773 C CA . THR A 1 93 ? -9.761 10.431 18.783 1.00 73.75 93 THR A CA 1
ATOM 774 C C . THR A 1 93 ? -9.863 11.044 17.383 1.00 73.75 93 THR A C 1
ATOM 776 O O . THR A 1 93 ? -8.864 11.506 16.840 1.00 73.75 93 THR A O 1
ATOM 779 N N . VAL A 1 94 ? -11.058 11.048 16.784 1.00 76.69 94 VAL A N 1
ATOM 780 C CA . VAL A 1 94 ? -11.314 11.652 15.461 1.00 76.69 94 VAL A CA 1
ATOM 781 C C . VAL A 1 94 ? -11.891 13.067 15.539 1.00 76.69 94 VAL A C 1
ATOM 783 O O . VAL A 1 94 ? -11.906 13.773 14.528 1.00 76.69 94 VAL A O 1
ATOM 786 N N . GLN A 1 95 ? -12.329 13.520 16.719 1.00 74.38 95 GLN A N 1
ATOM 787 C CA . GLN A 1 95 ? -12.773 14.899 16.914 1.00 74.38 95 GLN A CA 1
ATOM 788 C C . GLN A 1 95 ? -11.611 15.879 16.696 1.00 74.38 95 GLN A C 1
ATOM 790 O O . GLN A 1 95 ? -10.556 15.771 17.312 1.00 74.38 95 GLN A O 1
ATOM 795 N N . GLY A 1 96 ? -11.808 16.850 15.802 1.00 67.50 96 GLY A N 1
ATOM 796 C CA . GLY A 1 96 ? -10.811 17.880 15.488 1.00 67.50 96 GLY A CA 1
ATOM 797 C C . GLY A 1 96 ? -9.847 17.530 14.351 1.00 67.50 96 GLY A C 1
ATOM 798 O O . GLY A 1 96 ? -9.065 18.391 13.941 1.00 67.50 96 GLY A O 1
ATOM 799 N N . LEU A 1 97 ? -9.923 16.322 13.775 1.00 75.75 97 LEU A N 1
ATOM 800 C CA . LEU A 1 97 ? -9.207 16.031 12.533 1.00 75.75 97 LEU A CA 1
ATOM 801 C C . LEU A 1 97 ? -9.762 16.914 11.409 1.00 75.75 97 LEU A C 1
ATOM 803 O O . LEU A 1 97 ? -10.942 16.847 11.061 1.00 75.75 97 LEU A O 1
ATOM 807 N N . ARG A 1 98 ? -8.905 17.763 10.832 1.00 67.31 98 ARG A N 1
ATOM 808 C CA . ARG A 1 98 ? -9.294 18.624 9.712 1.00 67.31 98 ARG A CA 1
ATOM 809 C C . ARG A 1 98 ? -9.595 17.775 8.483 1.00 67.31 98 ARG A C 1
ATOM 811 O O . ARG A 1 98 ? -8.758 16.993 8.031 1.00 67.31 98 ARG A O 1
ATOM 818 N N . ARG A 1 99 ? -10.771 17.994 7.895 1.00 59.75 99 ARG A N 1
ATOM 819 C CA . ARG A 1 99 ? -11.080 17.514 6.549 1.00 59.75 99 ARG A CA 1
ATOM 820 C C . ARG A 1 99 ? -10.131 18.212 5.577 1.00 59.75 99 ARG A C 1
ATOM 822 O O . ARG A 1 99 ? -10.086 19.437 5.534 1.00 59.75 99 ARG A O 1
ATOM 829 N N . ARG A 1 100 ? -9.348 17.444 4.821 1.00 54.44 100 ARG A N 1
ATOM 830 C CA . ARG A 1 100 ? -8.499 18.005 3.769 1.00 54.44 100 ARG A CA 1
ATOM 831 C C . ARG A 1 100 ? -9.376 18.285 2.552 1.00 54.44 100 ARG A C 1
ATOM 833 O O . ARG A 1 100 ? -9.886 17.349 1.938 1.00 54.44 100 ARG A O 1
ATOM 840 N N . GLU A 1 101 ? -9.576 19.555 2.223 1.00 55.41 101 GLU A N 1
ATOM 841 C CA . GLU A 1 101 ? -10.195 19.945 0.957 1.00 55.41 101 GLU A CA 1
ATOM 842 C C . GLU A 1 101 ? -9.260 19.519 -0.176 1.00 55.41 101 GLU A C 1
ATOM 844 O O . GLU A 1 101 ? -8.077 19.863 -0.206 1.00 55.41 101 GLU A O 1
ATOM 849 N N . THR A 1 102 ? -9.763 18.656 -1.055 1.00 52.62 102 THR A N 1
ATOM 850 C CA . THR A 1 102 ? -8.988 18.163 -2.192 1.00 52.62 102 THR A CA 1
ATOM 851 C C . THR A 1 102 ? -9.110 19.218 -3.280 1.00 52.62 102 THR A C 1
ATOM 853 O O . THR A 1 102 ? -10.134 19.287 -3.951 1.00 52.62 102 THR A O 1
ATOM 856 N N . VAL A 1 103 ? -8.104 20.084 -3.411 1.00 48.59 103 VAL A N 1
ATOM 857 C CA . VAL A 1 103 ? -8.026 21.025 -4.533 1.00 48.59 103 VAL A CA 1
ATOM 858 C C . VAL A 1 103 ? -7.706 20.198 -5.776 1.00 48.59 103 VAL A C 1
ATOM 860 O O . VAL A 1 103 ? -6.568 19.776 -5.973 1.00 48.59 103 VAL A O 1
ATOM 863 N N . LEU A 1 104 ? -8.740 19.883 -6.554 1.00 43.41 104 LEU A N 1
ATOM 864 C CA . LEU A 1 104 ? -8.601 19.329 -7.895 1.00 43.41 104 LEU A CA 1
ATOM 865 C C . LEU A 1 104 ? -8.233 20.496 -8.819 1.00 43.41 104 LEU A C 1
ATOM 867 O O . LEU A 1 104 ? -9.093 21.313 -9.144 1.00 43.41 104 LEU A O 1
ATOM 871 N N . GLY A 1 105 ? -6.947 20.601 -9.151 1.00 38.84 105 GLY A N 1
ATOM 872 C CA . GLY A 1 105 ? -6.409 21.464 -10.205 1.00 38.84 105 GLY A CA 1
ATOM 873 C C . GLY A 1 105 ? -5.905 20.628 -11.369 1.00 38.84 105 GLY A C 1
ATOM 874 O O . GLY A 1 105 ? -5.500 19.469 -11.114 1.00 38.84 105 GLY A O 1
#

Secondary structure (DSSP, 8-state):
---HHHHHHHHHHHHHHHHTHHHHHHHHH-GGG--S--SHHHHHHHHHHHHHHHHHHHHHHHHHS-S-------HHHHHHHHHHHHHH--HHHHTTPPP------